Protein AF-A0A913XYQ3-F1 (afdb_monomer_lite)

Sequence (116 aa):
MFSEAINRQDDTMYIVSFRQDHLVFPATKSNVTQRPKVSLMMMAPSNDTTVNVTKGEESISMIQIDCQVMDTKHINIKKSSLPSPFVDSSYRPSSSNGYTQPSGGHTPSIPTRNAK

Structure (mmCIF, N/CA/C/O backbone):
data_AF-A0A913XYQ3-F1
#
_entry.id   AF-A0A913XYQ3-F1
#
loop_
_atom_site.group_PDB
_atom_site.id
_atom_site.type_symbol
_atom_site.label_atom_id
_atom_site.label_alt_id
_atom_site.label_comp_id
_atom_site.label_asym_id
_atom_site.label_entity_id
_atom_site.label_seq_id
_atom_site.pdbx_PDB_ins_code
_atom_site.Cartn_x
_atom_site.Cartn_y
_atom_site.Cartn_z
_atom_site.occupancy
_atom_site.B_iso_or_equiv
_atom_site.auth_seq_id
_atom_site.auth_comp_id
_atom_site.auth_asym_id
_atom_site.auth_atom_id
_atom_site.pdbx_PDB_model_num
ATOM 1 N N . MET A 1 1 ? 20.429 1.245 5.723 1.00 74.50 1 MET A N 1
ATOM 2 C CA . MET A 1 1 ? 20.648 1.034 4.268 1.00 74.50 1 MET A CA 1
ATOM 3 C C . MET A 1 1 ? 19.427 1.377 3.412 1.00 74.50 1 MET A C 1
ATOM 5 O O . MET A 1 1 ? 19.443 2.480 2.906 1.00 74.50 1 MET A O 1
ATOM 9 N N . PHE A 1 2 ? 18.351 0.585 3.270 1.00 85.56 2 PHE A N 1
ATOM 10 C CA . PHE A 1 2 ? 17.195 1.041 2.449 1.00 85.56 2 PHE A CA 1
ATOM 11 C C . PHE A 1 2 ? 16.123 1.823 3.232 1.00 85.56 2 PHE A C 1
ATOM 13 O O . PHE A 1 2 ? 15.700 2.888 2.803 1.00 85.56 2 PHE A O 1
ATOM 20 N N . SER A 1 3 ? 15.721 1.345 4.416 1.00 85.50 3 SER A N 1
ATOM 21 C CA . SER A 1 3 ? 14.741 2.033 5.281 1.00 85.50 3 SER A CA 1
ATOM 22 C C . SER A 1 3 ? 15.153 3.462 5.649 1.00 85.50 3 SER A C 1
ATOM 24 O O . SER A 1 3 ? 14.319 4.343 5.809 1.00 85.50 3 SER A O 1
ATOM 26 N N . GLU A 1 4 ? 16.455 3.678 5.782 1.00 89.56 4 GLU A N 1
ATOM 27 C CA . GLU A 1 4 ? 17.051 4.982 6.052 1.00 89.56 4 GLU A CA 1
ATOM 28 C C . GLU A 1 4 ? 17.012 5.889 4.818 1.00 89.56 4 GLU A C 1
ATOM 30 O O . GLU A 1 4 ? 16.626 7.044 4.935 1.00 89.56 4 GLU A O 1
ATOM 35 N N . ALA A 1 5 ? 17.294 5.349 3.626 1.00 88.69 5 ALA A N 1
ATOM 36 C CA . ALA A 1 5 ? 17.234 6.100 2.371 1.00 88.69 5 ALA A CA 1
ATOM 37 C C . ALA A 1 5 ? 15.827 6.646 2.069 1.00 88.69 5 ALA A C 1
ATOM 39 O O . ALA A 1 5 ? 15.695 7.699 1.454 1.00 88.69 5 ALA A O 1
ATOM 40 N N . ILE A 1 6 ? 14.779 5.957 2.535 1.00 90.94 6 ILE A N 1
ATOM 41 C CA . ILE A 1 6 ? 13.383 6.396 2.394 1.00 90.94 6 ILE A CA 1
ATOM 42 C C . ILE A 1 6 ? 12.857 7.182 3.606 1.00 90.94 6 ILE A C 1
ATOM 44 O O . ILE A 1 6 ? 11.655 7.420 3.696 1.00 90.94 6 ILE A O 1
ATOM 48 N N . ASN A 1 7 ? 13.723 7.545 4.564 1.00 92.50 7 ASN A N 1
ATOM 49 C CA . ASN A 1 7 ? 13.351 8.237 5.805 1.00 92.50 7 ASN A CA 1
ATOM 50 C C . ASN A 1 7 ? 12.143 7.592 6.509 1.00 92.50 7 ASN A C 1
ATOM 52 O O . ASN A 1 7 ? 11.168 8.263 6.871 1.00 92.50 7 ASN A O 1
ATOM 56 N N . ARG A 1 8 ? 12.194 6.261 6.652 1.00 93.44 8 ARG A N 1
ATOM 57 C CA . ARG A 1 8 ? 11.082 5.453 7.155 1.00 93.44 8 ARG A CA 1
ATOM 58 C C . ARG A 1 8 ? 10.610 5.945 8.521 1.00 93.44 8 ARG A C 1
ATOM 60 O O . ARG A 1 8 ? 11.392 6.031 9.463 1.00 93.44 8 ARG A O 1
ATOM 67 N N . GLN A 1 9 ? 9.308 6.169 8.636 1.00 94.50 9 GLN A N 1
ATOM 68 C CA . GLN A 1 9 ? 8.650 6.474 9.897 1.00 94.50 9 GLN A CA 1
ATOM 69 C C . GLN A 1 9 ? 8.269 5.186 10.625 1.00 94.50 9 GLN A C 1
ATOM 71 O O . GLN A 1 9 ? 7.829 4.209 10.016 1.00 94.50 9 GLN A O 1
ATOM 76 N N . ASP A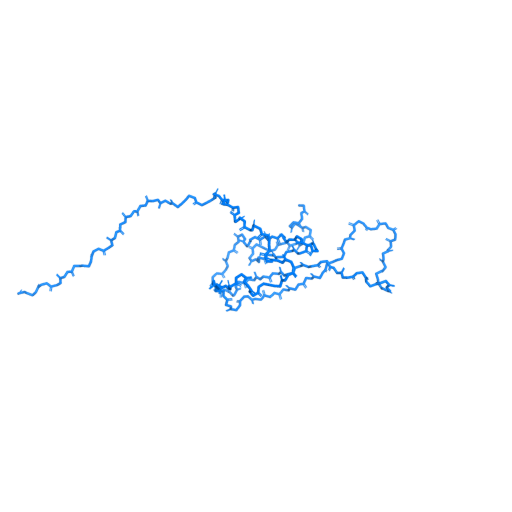 1 10 ? 8.424 5.182 11.946 1.00 93.12 10 ASP A N 1
ATOM 77 C CA . ASP A 1 10 ? 8.122 4.005 12.766 1.00 93.12 10 ASP A CA 1
ATOM 78 C C . ASP A 1 10 ? 6.624 3.666 12.806 1.00 93.12 10 ASP A C 1
ATOM 80 O O . ASP A 1 10 ? 6.267 2.509 13.028 1.00 93.12 10 ASP A O 1
ATOM 84 N N . ASP A 1 11 ? 5.752 4.658 12.609 1.00 93.56 11 ASP A N 1
ATOM 85 C CA . ASP A 1 11 ? 4.291 4.535 12.698 1.00 93.56 11 ASP A CA 1
ATOM 86 C C . ASP A 1 11 ? 3.596 4.254 11.355 1.00 93.56 11 ASP A C 1
ATOM 88 O O . ASP A 1 11 ? 2.366 4.238 11.275 1.00 93.56 11 ASP A O 1
ATOM 92 N N . THR A 1 12 ? 4.385 4.043 10.301 1.00 95.44 12 THR A N 1
ATOM 93 C CA . THR A 1 12 ? 3.909 3.901 8.927 1.00 95.44 12 THR A CA 1
ATOM 94 C C . THR A 1 12 ? 4.339 2.551 8.362 1.00 95.44 12 THR A C 1
ATOM 96 O O . THR A 1 12 ? 5.500 2.155 8.457 1.00 95.44 12 THR A O 1
ATOM 99 N N . MET A 1 13 ? 3.394 1.822 7.769 1.00 95.19 13 MET A N 1
ATOM 100 C CA . MET A 1 13 ? 3.688 0.618 6.993 1.00 95.19 13 MET A CA 1
ATOM 101 C C . MET A 1 13 ? 4.050 1.018 5.560 1.00 95.19 13 MET A C 1
ATOM 103 O O . MET A 1 13 ? 3.344 1.811 4.947 1.00 95.19 13 MET A O 1
ATOM 107 N N . TYR A 1 14 ? 5.117 0.451 5.002 1.00 96.69 14 TYR A N 1
ATOM 108 C CA . TYR A 1 14 ? 5.547 0.765 3.636 1.00 96.69 14 TYR A CA 1
ATOM 109 C C . TYR A 1 14 ? 5.378 -0.450 2.735 1.00 96.69 14 TYR A C 1
ATOM 111 O O . TYR A 1 14 ? 5.825 -1.543 3.085 1.00 96.69 14 TYR A O 1
ATOM 119 N N . ILE A 1 15 ? 4.772 -0.24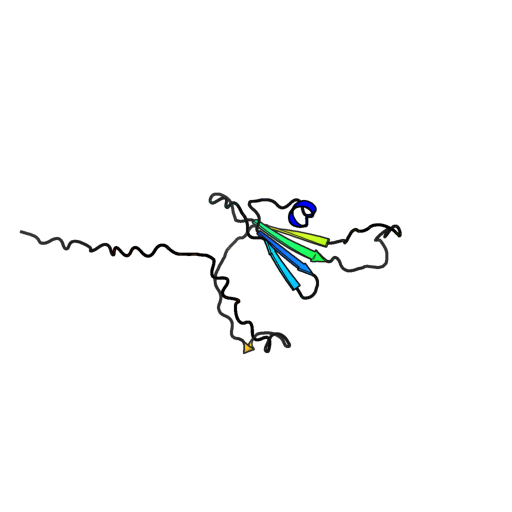9 1.568 1.00 95.75 15 ILE A N 1
ATOM 120 C CA . ILE A 1 15 ? 4.712 -1.236 0.488 1.00 95.75 15 ILE A CA 1
ATOM 121 C C . ILE A 1 15 ? 5.539 -0.675 -0.661 1.00 95.75 15 ILE A C 1
ATOM 123 O O . ILE A 1 15 ? 5.188 0.351 -1.237 1.00 95.75 15 ILE A O 1
ATOM 127 N N . VAL A 1 16 ? 6.646 -1.331 -0.984 1.00 95.00 16 VAL A N 1
ATOM 128 C CA . VAL A 1 16 ? 7.597 -0.867 -1.995 1.00 95.00 16 VAL A CA 1
ATOM 129 C C . VAL A 1 16 ? 7.609 -1.854 -3.146 1.00 95.00 16 VAL A C 1
ATOM 131 O O . VAL A 1 16 ? 7.943 -3.019 -2.956 1.00 95.00 16 VAL A O 1
ATOM 134 N N . SER A 1 17 ? 7.236 -1.397 -4.336 1.00 92.06 17 SER A N 1
ATOM 135 C CA . SER A 1 17 ? 7.106 -2.241 -5.523 1.00 92.06 17 SER A CA 1
ATOM 136 C C . SER A 1 17 ? 8.255 -1.991 -6.497 1.00 92.06 17 SER A C 1
ATOM 138 O O . SER A 1 17 ? 8.370 -0.917 -7.093 1.00 92.06 17 SER A O 1
ATOM 140 N N . PHE A 1 18 ? 9.074 -3.017 -6.700 1.00 87.06 18 PHE A N 1
ATOM 141 C CA . PHE A 1 18 ? 10.164 -3.070 -7.666 1.00 87.06 18 PHE A CA 1
ATOM 142 C C . PHE A 1 18 ? 9.728 -3.912 -8.869 1.00 87.06 18 PHE A C 1
ATOM 144 O O . PHE A 1 18 ? 10.067 -5.087 -8.979 1.00 87.06 18 PHE A O 1
ATOM 151 N N . ARG A 1 19 ? 8.957 -3.313 -9.787 1.00 79.81 19 ARG A N 1
ATOM 152 C CA . ARG A 1 19 ? 8.363 -3.976 -10.971 1.00 79.81 19 ARG A CA 1
ATOM 153 C C . ARG A 1 19 ? 7.507 -5.201 -10.634 1.00 79.81 19 ARG A C 1
ATOM 155 O O . ARG A 1 19 ? 6.292 -5.075 -10.639 1.00 79.81 19 ARG A O 1
ATOM 162 N N . GLN A 1 20 ? 8.122 -6.361 -10.415 1.00 80.56 20 GLN A N 1
ATOM 163 C CA . GLN A 1 20 ? 7.437 -7.626 -10.125 1.00 80.56 20 GLN A CA 1
ATOM 164 C C . GLN A 1 20 ? 7.472 -7.994 -8.639 1.00 80.56 20 GLN A C 1
ATOM 166 O O . GLN A 1 20 ? 6.574 -8.694 -8.180 1.00 80.56 20 GLN A O 1
ATOM 171 N N . ASP A 1 21 ? 8.457 -7.492 -7.892 1.00 84.50 21 ASP A N 1
ATOM 172 C CA . ASP A 1 21 ? 8.621 -7.821 -6.481 1.00 84.50 21 ASP A CA 1
ATOM 173 C C . ASP A 1 21 ? 8.092 -6.706 -5.586 1.00 84.50 21 ASP A C 1
ATOM 175 O O . ASP A 1 21 ? 8.232 -5.516 -5.881 1.00 84.50 21 ASP A O 1
ATOM 179 N N . HIS A 1 22 ? 7.516 -7.095 -4.452 1.00 90.31 22 HIS A N 1
ATOM 180 C CA . HIS A 1 22 ? 7.045 -6.171 -3.430 1.00 90.31 22 HIS A CA 1
ATOM 181 C C . HIS A 1 22 ? 7.781 -6.438 -2.118 1.00 90.31 22 HIS A C 1
ATOM 183 O O . HIS A 1 22 ? 7.808 -7.566 -1.627 1.00 90.31 22 HIS A O 1
ATOM 189 N N . LEU A 1 23 ? 8.349 -5.393 -1.522 1.00 93.06 23 LEU A N 1
ATOM 190 C CA . LEU A 1 23 ? 8.863 -5.411 -0.158 1.00 93.06 23 LEU A CA 1
ATOM 191 C C . LEU A 1 23 ? 7.851 -4.738 0.764 1.00 93.06 23 LEU A C 1
ATOM 193 O O . LEU A 1 23 ? 7.362 -3.647 0.471 1.00 93.06 23 LEU A O 1
ATOM 197 N N . VAL A 1 24 ? 7.562 -5.373 1.898 1.00 94.00 24 VAL A N 1
ATOM 198 C CA . VAL A 1 24 ? 6.682 -4.812 2.926 1.00 94.00 24 VAL A CA 1
ATOM 199 C C . VAL A 1 24 ? 7.502 -4.529 4.173 1.00 94.00 24 VAL A C 1
ATOM 201 O O . VAL A 1 24 ? 8.099 -5.436 4.753 1.00 94.00 24 VAL A O 1
ATOM 204 N N . PHE A 1 25 ? 7.504 -3.273 4.610 1.00 94.19 25 PHE A N 1
ATOM 205 C CA . PHE A 1 25 ? 8.055 -2.883 5.902 1.00 94.19 25 PHE A CA 1
ATOM 206 C C . PHE A 1 25 ? 6.905 -2.679 6.890 1.00 94.19 25 PHE A C 1
ATOM 208 O O . PHE A 1 25 ? 6.097 -1.766 6.692 1.00 94.19 25 PHE A O 1
ATOM 215 N N . PRO A 1 26 ? 6.803 -3.498 7.952 1.00 92.50 26 PRO A N 1
ATOM 216 C CA . PRO A 1 26 ? 5.784 -3.302 8.970 1.00 92.50 26 PRO A CA 1
ATOM 217 C C . PRO A 1 26 ? 6.070 -2.028 9.769 1.00 92.50 26 PRO A C 1
ATOM 219 O O . PRO A 1 26 ? 7.232 -1.676 10.005 1.00 92.50 26 PRO A O 1
ATOM 222 N N . ALA A 1 27 ? 5.003 -1.378 10.236 1.00 92.31 27 ALA A N 1
ATOM 223 C CA . ALA A 1 27 ? 5.123 -0.339 11.248 1.00 92.31 27 ALA A CA 1
ATOM 224 C C . ALA A 1 27 ? 5.710 -0.957 12.529 1.00 92.31 27 ALA A C 1
ATOM 226 O O . ALA A 1 27 ? 5.256 -2.003 12.996 1.00 92.31 27 ALA A O 1
ATOM 227 N N . THR A 1 28 ? 6.745 -0.330 13.077 1.00 90.88 28 THR A N 1
ATOM 228 C CA . THR A 1 28 ? 7.424 -0.752 14.314 1.00 90.88 28 THR A CA 1
ATOM 229 C C . THR A 1 28 ? 6.755 -0.183 15.556 1.00 90.88 28 THR A C 1
ATOM 231 O O . THR A 1 28 ? 6.933 -0.709 16.653 1.00 90.88 28 THR A O 1
ATOM 234 N N . LYS A 1 29 ? 5.961 0.874 15.392 1.00 89.50 29 LYS A N 1
ATOM 235 C CA . LYS A 1 29 ? 5.118 1.467 16.424 1.00 89.50 29 LYS A CA 1
ATOM 236 C C . LYS A 1 29 ? 3.718 1.630 15.854 1.00 89.50 29 LYS A C 1
ATOM 238 O O . LYS A 1 29 ? 3.546 1.921 14.679 1.00 89.50 29 LYS A O 1
ATOM 243 N N . SER A 1 30 ? 2.703 1.441 16.684 1.00 81.3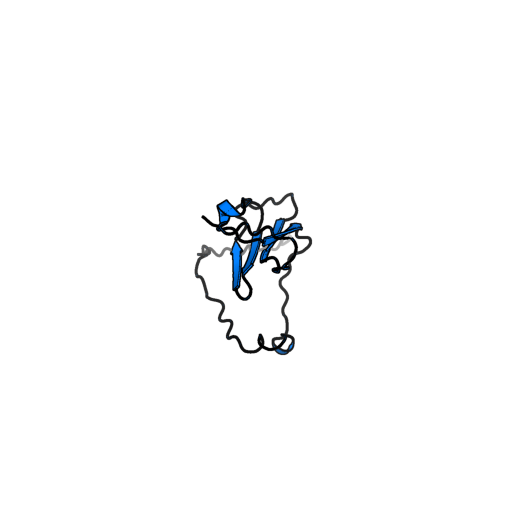8 30 SER A N 1
ATOM 244 C CA . SER A 1 30 ? 1.325 1.741 16.302 1.00 81.38 30 SER A CA 1
ATOM 245 C C . SER A 1 30 ? 0.800 2.851 17.198 1.00 81.38 30 SER A C 1
ATOM 247 O O . SER A 1 30 ? 1.050 2.859 18.403 1.00 81.38 30 SER A O 1
ATOM 249 N N . ASN A 1 31 ? 0.102 3.812 16.599 1.00 79.75 31 ASN A N 1
ATOM 250 C CA . ASN A 1 31 ? -0.624 4.829 17.338 1.00 79.75 31 ASN A CA 1
ATOM 251 C C . ASN A 1 31 ? -2.112 4.482 17.298 1.00 79.75 31 ASN A C 1
ATOM 253 O O . ASN A 1 31 ? -2.763 4.655 16.276 1.00 79.75 31 ASN A O 1
ATOM 257 N N . VAL A 1 32 ? -2.643 3.996 18.417 1.00 79.19 32 VAL A N 1
ATOM 258 C CA . VAL A 1 32 ? -4.045 3.564 18.533 1.00 79.19 32 VAL A CA 1
ATOM 259 C C . VAL A 1 32 ? -5.056 4.714 18.523 1.00 79.19 32 VAL A C 1
ATOM 261 O O . VAL A 1 32 ? -6.244 4.458 18.349 1.00 79.19 32 VAL A O 1
ATOM 264 N N . THR A 1 33 ? -4.627 5.969 18.692 1.00 82.69 33 THR A N 1
ATOM 265 C CA . THR A 1 33 ? -5.534 7.133 18.660 1.00 82.69 33 THR A CA 1
ATOM 266 C C . THR A 1 33 ? -5.617 7.790 17.286 1.00 82.69 33 THR A C 1
ATOM 268 O O . THR A 1 33 ? -6.517 8.592 17.040 1.00 82.69 33 THR A O 1
ATOM 271 N N . GLN A 1 34 ? -4.703 7.447 16.377 1.00 87.88 34 GLN A N 1
ATOM 272 C CA . GLN A 1 34 ? -4.686 7.941 15.007 1.00 87.88 34 GLN A CA 1
ATOM 273 C C . GLN A 1 34 ? -5.007 6.815 14.031 1.00 87.88 34 GLN A C 1
ATOM 275 O O . GLN A 1 34 ? -4.838 5.632 14.321 1.00 87.88 34 GLN A O 1
ATOM 280 N N . ARG A 1 35 ? -5.468 7.188 12.836 1.00 93.12 35 ARG A N 1
ATOM 281 C CA . ARG A 1 35 ? -5.597 6.217 11.750 1.00 93.12 35 ARG A CA 1
ATOM 282 C C . ARG A 1 35 ? -4.208 5.653 11.423 1.00 93.12 35 ARG A C 1
ATOM 284 O O . ARG A 1 35 ? -3.264 6.445 11.332 1.00 93.12 35 ARG A O 1
ATOM 291 N N . PRO A 1 36 ? -4.066 4.330 11.221 1.00 94.38 36 PRO A N 1
ATOM 292 C CA . PRO A 1 36 ? -2.809 3.758 10.760 1.00 94.38 36 PRO A CA 1
ATOM 293 C C . PRO A 1 36 ? -2.359 4.424 9.459 1.00 94.38 36 PRO A C 1
ATOM 295 O O . PRO A 1 36 ? -3.191 4.801 8.632 1.00 94.38 36 PRO A O 1
ATOM 298 N N . LYS A 1 37 ? -1.049 4.565 9.270 1.00 95.56 37 LYS A N 1
ATOM 299 C CA . LYS A 1 37 ? -0.468 5.177 8.073 1.00 95.56 37 LYS A CA 1
ATOM 300 C C . LYS A 1 37 ? 0.122 4.104 7.174 1.00 95.56 37 LYS A C 1
ATOM 302 O O . LYS A 1 37 ? 0.748 3.156 7.656 1.00 95.56 37 LYS A O 1
ATOM 307 N N . VAL A 1 38 ? -0.062 4.269 5.871 1.00 95.81 38 VAL A N 1
ATOM 308 C CA . VAL A 1 38 ? 0.570 3.438 4.847 1.00 95.81 38 VAL A CA 1
ATOM 309 C C . VAL A 1 38 ? 1.210 4.350 3.808 1.00 95.81 38 VAL A C 1
ATOM 311 O O . VAL A 1 38 ? 0.651 5.386 3.461 1.00 95.81 38 VAL A O 1
ATOM 314 N N . SER A 1 39 ? 2.378 3.960 3.308 1.00 97.19 39 SER A N 1
ATOM 315 C CA . SER A 1 39 ? 3.010 4.608 2.164 1.00 97.19 39 SER A CA 1
ATOM 316 C C . SER A 1 39 ? 3.280 3.583 1.065 1.00 97.19 39 SER A C 1
ATOM 318 O O . SER A 1 39 ? 3.880 2.532 1.310 1.00 97.19 39 SER A O 1
ATOM 320 N N . LEU A 1 40 ? 2.800 3.870 -0.145 1.00 96.06 40 LEU A N 1
ATOM 321 C CA . LEU A 1 40 ? 3.043 3.064 -1.339 1.00 96.06 40 LEU A CA 1
ATOM 322 C C . LEU A 1 40 ? 4.161 3.706 -2.155 1.00 96.06 40 LEU A C 1
ATOM 324 O O . LEU A 1 40 ? 4.016 4.836 -2.616 1.00 96.06 40 LEU A O 1
ATOM 328 N N . MET A 1 41 ? 5.242 2.964 -2.374 1.00 95.12 41 MET A N 1
ATOM 329 C CA . MET A 1 41 ? 6.358 3.377 -3.219 1.00 95.12 41 MET A CA 1
ATOM 330 C C . MET A 1 41 ? 6.454 2.490 -4.455 1.00 95.12 41 MET A C 1
ATOM 332 O O . MET A 1 41 ? 6.356 1.265 -4.365 1.00 95.12 41 MET A O 1
ATOM 336 N N . MET A 1 42 ? 6.660 3.094 -5.619 1.00 94.00 42 MET A N 1
ATOM 337 C CA . MET A 1 42 ? 6.820 2.388 -6.893 1.00 94.00 42 MET A CA 1
ATOM 338 C C . MET A 1 42 ? 7.884 3.087 -7.732 1.00 94.00 42 MET A C 1
ATOM 340 O O . MET A 1 42 ? 8.047 4.300 -7.631 1.00 94.00 42 MET A O 1
ATOM 344 N N . MET A 1 43 ? 8.609 2.349 -8.573 1.00 89.38 43 MET A N 1
ATOM 345 C CA . MET A 1 43 ? 9.560 2.984 -9.493 1.00 89.38 43 MET A CA 1
ATOM 346 C C . MET A 1 43 ? 8.835 3.939 -10.444 1.00 89.38 43 MET A C 1
ATOM 348 O O . MET A 1 43 ? 7.806 3.581 -11.024 1.00 89.38 43 MET A O 1
ATOM 352 N N . ALA A 1 44 ? 9.370 5.151 -10.590 1.00 86.44 44 ALA A N 1
ATOM 353 C CA . ALA A 1 44 ? 8.820 6.124 -11.518 1.00 86.44 44 ALA A CA 1
ATOM 354 C C . ALA A 1 44 ? 9.050 5.647 -12.965 1.00 86.44 44 ALA A C 1
ATOM 356 O O . ALA A 1 44 ? 10.116 5.100 -13.267 1.00 86.44 44 ALA A O 1
ATOM 357 N N . PRO A 1 45 ? 8.076 5.822 -13.875 1.00 78.31 45 PRO A N 1
ATOM 358 C CA . PRO A 1 45 ? 8.294 5.534 -15.284 1.00 78.31 45 PRO A CA 1
ATOM 359 C C . PRO A 1 45 ? 9.379 6.462 -15.840 1.00 78.31 45 PRO A C 1
ATOM 361 O O . PRO A 1 45 ? 9.371 7.663 -15.580 1.00 78.31 45 PRO A O 1
ATOM 364 N N . SER A 1 46 ? 10.297 5.908 -16.631 1.00 67.56 46 SER A N 1
ATOM 365 C CA . SER A 1 46 ? 11.289 6.686 -17.371 1.00 67.56 46 SER A CA 1
ATOM 366 C C . SER A 1 46 ? 10.586 7.430 -18.506 1.00 67.56 46 SER A C 1
ATOM 368 O O . SER A 1 46 ? 10.343 6.873 -19.572 1.00 67.56 46 SER A O 1
ATOM 370 N N . ASN A 1 47 ? 10.187 8.676 -18.270 1.00 58.81 47 ASN A N 1
ATOM 371 C CA . ASN A 1 47 ? 9.770 9.581 -19.329 1.00 58.81 47 ASN A CA 1
ATOM 372 C C . ASN A 1 47 ? 11.017 10.311 -19.851 1.00 58.81 47 ASN A C 1
ATOM 374 O O . ASN A 1 47 ? 11.556 11.187 -19.179 1.00 58.81 47 ASN A O 1
ATOM 378 N N . ASP A 1 48 ? 11.480 9.940 -21.045 1.00 53.06 48 ASP A N 1
ATOM 379 C CA . ASP A 1 48 ? 12.684 10.464 -21.719 1.00 53.06 48 ASP A CA 1
ATOM 380 C C . ASP A 1 48 ? 12.614 11.964 -22.095 1.00 53.06 48 ASP A C 1
ATOM 382 O O . ASP A 1 48 ? 12.941 12.348 -23.213 1.00 53.06 48 ASP A O 1
ATOM 386 N N . THR A 1 49 ? 12.174 12.867 -21.214 1.00 48.72 49 THR A N 1
ATOM 387 C CA . THR A 1 49 ? 12.157 14.310 -21.535 1.00 48.72 49 THR A CA 1
ATOM 388 C C . THR A 1 49 ? 12.395 15.290 -20.389 1.00 48.72 49 THR A C 1
ATOM 390 O O . THR A 1 49 ? 12.665 16.449 -20.685 1.00 48.72 49 THR A O 1
ATOM 393 N N . THR A 1 50 ? 12.383 14.901 -19.109 1.00 45.91 50 THR A N 1
ATOM 394 C CA . THR A 1 50 ? 12.718 15.857 -18.022 1.00 45.91 50 THR A CA 1
ATOM 395 C C . THR A 1 50 ? 13.432 15.244 -16.828 1.00 45.91 50 THR A C 1
ATOM 397 O O . THR A 1 50 ? 13.564 15.898 -15.794 1.00 45.91 50 THR A O 1
ATOM 400 N N . VAL A 1 51 ? 13.912 14.007 -16.929 1.00 52.38 51 VAL A N 1
ATOM 401 C CA . VAL A 1 51 ? 14.921 13.564 -15.975 1.00 52.3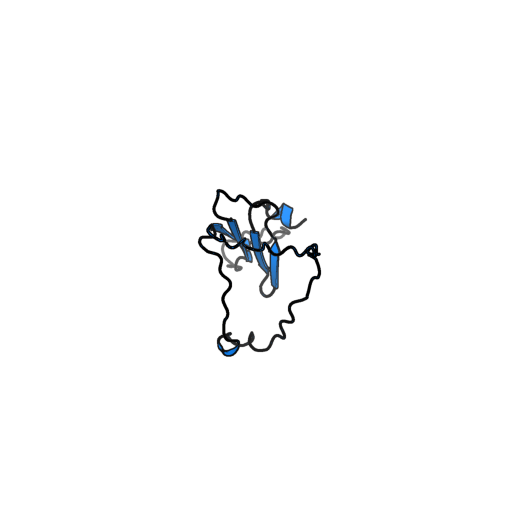8 51 VAL A CA 1
ATOM 402 C C . VAL A 1 51 ? 16.228 14.094 -16.532 1.00 52.38 51 VAL A C 1
ATOM 404 O O . VAL A 1 51 ? 16.776 13.544 -17.486 1.00 52.38 51 VAL A O 1
ATOM 407 N N . ASN A 1 52 ? 16.711 15.195 -15.960 1.00 44.44 52 ASN A N 1
ATOM 408 C CA . ASN A 1 52 ? 18.138 15.469 -15.943 1.00 44.44 52 ASN A CA 1
ATOM 409 C C . ASN A 1 52 ? 18.790 14.281 -15.222 1.00 44.44 52 ASN A C 1
ATOM 411 O O . ASN A 1 52 ? 19.133 14.367 -14.052 1.00 44.44 52 ASN A O 1
ATOM 415 N N . VAL A 1 53 ? 18.905 13.140 -15.906 1.00 52.69 53 VAL A N 1
ATOM 416 C CA . VAL A 1 53 ? 19.893 12.130 -15.581 1.00 52.69 53 VAL A CA 1
ATOM 417 C C . VAL A 1 53 ? 21.184 12.784 -16.026 1.00 52.69 53 VAL A C 1
ATOM 419 O O . VAL A 1 53 ? 21.665 12.586 -17.145 1.00 52.69 53 VAL A O 1
ATOM 422 N N . THR A 1 54 ? 21.708 13.659 -15.172 1.00 45.38 54 THR A N 1
ATOM 423 C CA . THR A 1 54 ? 23.121 13.983 -15.184 1.00 45.38 54 THR A CA 1
ATOM 424 C C . THR A 1 54 ? 23.813 12.628 -15.201 1.00 45.38 54 THR A C 1
ATOM 426 O O . THR A 1 54 ? 23.669 11.831 -14.275 1.00 45.38 54 THR A O 1
ATOM 429 N N . LYS A 1 55 ? 24.447 12.299 -16.333 1.00 45.12 55 LYS A N 1
ATOM 430 C CA . LYS A 1 55 ? 25.262 11.095 -16.502 1.00 45.12 55 LYS A CA 1
ATOM 431 C C . LYS A 1 55 ? 26.178 10.977 -15.278 1.00 45.12 55 LYS A C 1
ATOM 433 O O . LYS A 1 55 ? 27.152 11.720 -15.201 1.00 45.12 55 LYS A O 1
ATOM 438 N N . GLY A 1 56 ? 25.855 10.084 -14.340 1.00 51.00 56 GLY A N 1
ATOM 439 C CA . GLY A 1 56 ? 26.679 9.839 -13.152 1.00 51.00 56 GLY A CA 1
ATOM 440 C C . GLY A 1 56 ? 25.967 9.687 -11.804 1.00 51.00 56 GLY A C 1
ATOM 441 O O . GLY A 1 56 ? 26.660 9.419 -10.830 1.00 51.00 56 GLY A O 1
ATOM 442 N N . GLU A 1 57 ? 24.645 9.831 -11.694 1.00 56.47 57 GLU A N 1
ATOM 443 C CA . GLU A 1 57 ? 23.983 9.755 -10.380 1.00 56.47 57 GLU A CA 1
ATOM 444 C C . GLU A 1 57 ? 23.423 8.353 -10.086 1.00 56.47 57 GLU A C 1
ATOM 446 O O . GLU A 1 57 ? 22.544 7.857 -10.786 1.00 56.47 57 GLU A O 1
ATOM 451 N N . GLU A 1 58 ? 23.929 7.714 -9.026 1.00 70.31 58 GLU A N 1
ATOM 452 C CA . GLU A 1 58 ? 23.527 6.392 -8.506 1.00 70.31 58 GLU A CA 1
ATOM 453 C C . GLU A 1 58 ? 22.107 6.372 -7.887 1.00 70.31 58 GLU A C 1
ATOM 455 O O . GLU A 1 58 ? 21.820 5.602 -6.969 1.00 70.31 58 GLU A O 1
ATOM 460 N N . SER A 1 59 ? 21.207 7.249 -8.335 1.00 73.69 59 SER A N 1
ATOM 461 C CA . SER A 1 59 ? 19.885 7.453 -7.744 1.00 73.69 59 SER A CA 1
ATOM 462 C C . SER A 1 59 ? 18.771 6.892 -8.634 1.00 73.69 59 SER A C 1
ATOM 464 O O . SER A 1 59 ? 18.810 6.955 -9.862 1.00 73.69 59 SER A O 1
ATOM 466 N N . ILE A 1 60 ? 17.750 6.306 -8.002 1.00 80.56 60 ILE A N 1
ATOM 467 C CA . ILE A 1 60 ? 16.559 5.776 -8.675 1.00 80.56 60 ILE A CA 1
ATOM 468 C C . ILE A 1 60 ? 15.378 6.666 -8.303 1.00 80.56 60 ILE A C 1
ATOM 470 O O . ILE A 1 60 ? 15.109 6.884 -7.122 1.00 80.56 60 ILE A O 1
ATOM 474 N N . SER A 1 61 ? 14.648 7.155 -9.305 1.00 84.81 61 SER A N 1
ATOM 475 C CA . SER A 1 61 ? 13.421 7.918 -9.073 1.00 84.81 61 SER A CA 1
ATOM 476 C C . SER A 1 61 ? 12.264 6.989 -8.694 1.00 84.81 61 SER A C 1
ATOM 478 O O . SER A 1 61 ? 11.995 5.984 -9.361 1.00 84.81 61 SER A O 1
ATOM 480 N N . MET A 1 62 ? 11.562 7.334 -7.617 1.00 89.75 62 MET A N 1
ATOM 481 C CA . MET A 1 62 ? 10.399 6.607 -7.118 1.00 89.75 62 MET A CA 1
ATOM 482 C C . MET A 1 62 ? 9.220 7.557 -6.914 1.00 89.75 62 MET A C 1
ATOM 484 O O . MET A 1 62 ? 9.389 8.717 -6.547 1.00 89.75 62 MET A O 1
ATOM 488 N N . ILE A 1 63 ? 8.016 7.040 -7.125 1.00 92.69 63 ILE A N 1
ATOM 489 C CA . ILE A 1 63 ? 6.757 7.673 -6.739 1.00 92.69 63 ILE A CA 1
ATOM 490 C C . ILE A 1 63 ? 6.405 7.175 -5.344 1.00 92.69 63 ILE A C 1
ATOM 492 O O . ILE A 1 63 ? 6.383 5.965 -5.130 1.00 92.69 63 ILE A O 1
ATOM 496 N N . GLN A 1 64 ? 6.090 8.094 -4.432 1.00 95.19 64 GLN A N 1
ATOM 497 C CA . GLN A 1 64 ? 5.596 7.800 -3.089 1.00 95.19 64 GLN A CA 1
ATOM 498 C C . GLN A 1 64 ? 4.186 8.373 -2.916 1.00 95.19 64 GLN A C 1
ATOM 500 O O . GLN A 1 64 ? 3.929 9.525 -3.263 1.00 95.19 64 GLN A O 1
ATOM 505 N N . ILE A 1 65 ? 3.274 7.566 -2.377 1.00 96.81 65 ILE A N 1
ATOM 506 C CA . ILE A 1 65 ? 1.890 7.946 -2.094 1.00 96.81 65 ILE A CA 1
ATOM 507 C C . ILE A 1 65 ? 1.613 7.655 -0.624 1.00 96.81 65 ILE A C 1
ATOM 509 O O . ILE A 1 65 ? 1.549 6.491 -0.226 1.00 96.81 65 ILE A O 1
ATOM 513 N N . ASP A 1 66 ? 1.413 8.709 0.161 1.00 96.69 66 ASP A N 1
ATOM 514 C CA . ASP A 1 66 ? 1.101 8.597 1.583 1.00 96.69 66 ASP A CA 1
ATOM 515 C C . ASP A 1 66 ? -0.411 8.592 1.806 1.00 96.69 66 ASP A C 1
ATOM 517 O O . ASP A 1 66 ? -1.146 9.440 1.291 1.00 96.69 66 ASP A O 1
ATOM 521 N N . CYS A 1 67 ? -0.890 7.631 2.591 1.00 95.62 67 CYS A N 1
ATOM 522 C CA . CYS A 1 67 ? -2.304 7.476 2.879 1.00 95.62 67 CYS A CA 1
ATOM 523 C C . CYS A 1 67 ? -2.568 7.100 4.339 1.00 95.62 67 CYS A C 1
ATOM 525 O O . CYS A 1 67 ? -1.725 6.564 5.063 1.00 95.62 67 CYS A O 1
ATOM 527 N N . GLN A 1 68 ? -3.790 7.396 4.777 1.00 95.50 68 GLN A N 1
ATOM 528 C CA . GLN A 1 68 ? -4.326 6.903 6.039 1.00 95.50 68 GLN A CA 1
ATOM 529 C C . GLN A 1 68 ? -5.243 5.718 5.771 1.00 95.50 68 GLN A C 1
ATOM 531 O O . GLN A 1 68 ? -6.061 5.729 4.849 1.00 95.50 68 GLN A O 1
ATOM 536 N N . VAL A 1 69 ? -5.127 4.704 6.616 1.00 94.12 69 VAL A N 1
ATOM 537 C CA . VAL A 1 69 ? -5.959 3.513 6.553 1.00 94.12 69 VAL A CA 1
ATOM 538 C C . VAL A 1 69 ? -7.333 3.843 7.118 1.00 94.12 69 VAL A C 1
ATOM 540 O O . VAL A 1 69 ? -7.485 4.261 8.270 1.00 94.12 69 VAL A O 1
ATOM 543 N N . MET A 1 70 ? -8.350 3.666 6.280 1.00 94.50 70 MET A N 1
ATOM 544 C CA . MET A 1 70 ? -9.735 3.938 6.654 1.00 94.50 70 MET A CA 1
ATOM 545 C C . MET A 1 70 ? -10.421 2.718 7.263 1.00 94.50 70 MET A C 1
ATOM 547 O O . MET A 1 70 ? -11.171 2.875 8.224 1.00 94.50 70 MET A O 1
ATOM 551 N N . ASP A 1 71 ? -10.145 1.538 6.708 1.00 93.31 71 ASP A N 1
ATOM 552 C CA . ASP A 1 71 ? -10.686 0.247 7.126 1.00 93.31 71 ASP A CA 1
ATOM 553 C C . ASP A 1 71 ? -9.716 -0.876 6.717 1.00 93.31 71 ASP A C 1
ATOM 555 O O . ASP A 1 71 ? -9.183 -0.857 5.604 1.00 93.31 71 ASP A O 1
ATOM 559 N N . THR A 1 72 ? -9.506 -1.853 7.603 1.00 90.25 72 THR A N 1
ATOM 560 C CA . THR A 1 72 ? -8.676 -3.041 7.354 1.00 90.25 72 THR A CA 1
ATOM 561 C C . THR A 1 72 ? -9.516 -4.277 7.605 1.00 90.25 72 THR A C 1
ATOM 563 O O . THR A 1 72 ? -9.881 -4.575 8.741 1.00 90.25 72 THR A O 1
ATOM 566 N N . LYS A 1 73 ? -9.772 -5.044 6.548 1.00 94.38 73 LYS A N 1
ATOM 567 C CA . LYS A 1 73 ? -10.566 -6.269 6.617 1.00 94.38 73 LYS A CA 1
ATOM 568 C C . LYS A 1 73 ? -9.887 -7.404 5.875 1.00 94.38 73 LYS A C 1
ATOM 570 O O . LYS A 1 73 ? -9.287 -7.205 4.820 1.00 94.38 73 LYS A O 1
ATOM 575 N N . HIS A 1 74 ? -10.031 -8.610 6.409 1.00 93.38 74 HIS A N 1
ATOM 576 C CA . HIS A 1 74 ? -9.655 -9.813 5.687 1.00 93.38 74 HIS A CA 1
ATOM 577 C C . HIS A 1 74 ? -10.759 -10.152 4.680 1.00 93.38 74 HIS A C 1
ATOM 579 O O . HIS A 1 74 ? -11.923 -10.300 5.053 1.00 93.38 74 HIS A O 1
ATOM 585 N N . ILE A 1 75 ? -10.399 -10.249 3.402 1.00 95.25 75 ILE A N 1
ATOM 586 C CA . ILE A 1 75 ? -11.321 -10.609 2.323 1.00 95.25 75 ILE A CA 1
ATOM 587 C C . ILE A 1 75 ? -10.893 -11.933 1.700 1.00 95.25 75 ILE A C 1
ATOM 589 O O . ILE A 1 75 ? -9.706 -12.200 1.549 1.00 95.25 75 ILE A O 1
ATOM 593 N N . ASN A 1 76 ? -11.868 -12.750 1.305 1.00 93.06 76 ASN A N 1
ATOM 594 C CA . ASN A 1 76 ? -11.627 -13.991 0.577 1.00 93.06 76 ASN A CA 1
ATOM 595 C C . ASN A 1 76 ? -12.094 -13.814 -0.868 1.00 93.06 76 ASN A C 1
ATOM 597 O O . ASN A 1 76 ? -13.259 -13.492 -1.102 1.00 93.06 76 ASN A O 1
ATOM 601 N N . ILE A 1 77 ? -11.203 -14.044 -1.831 1.00 91.69 77 ILE A N 1
ATOM 602 C CA . ILE A 1 77 ? -11.522 -14.001 -3.264 1.00 91.69 77 ILE A CA 1
ATOM 603 C C . ILE A 1 77 ? -11.363 -15.389 -3.885 1.00 91.69 77 ILE A C 1
ATOM 605 O O . ILE A 1 77 ? -10.557 -16.205 -3.433 1.00 91.69 77 ILE A O 1
ATOM 609 N N . LYS A 1 78 ? -12.144 -15.681 -4.929 1.00 89.19 78 LYS A N 1
ATOM 610 C CA . LYS A 1 78 ? -12.005 -16.939 -5.674 1.00 89.19 78 LYS A CA 1
ATOM 611 C C . LYS A 1 78 ? -10.723 -16.879 -6.503 1.00 89.19 78 LYS A C 1
ATOM 613 O O . LYS A 1 78 ? -10.512 -15.911 -7.217 1.00 89.19 78 LYS A O 1
ATOM 618 N N . LYS A 1 79 ? -9.910 -17.939 -6.504 1.00 86.38 79 LYS A N 1
ATOM 619 C CA . LYS A 1 79 ? -8.704 -18.005 -7.359 1.00 86.38 79 LYS A CA 1
ATOM 620 C C . LYS A 1 79 ? -9.013 -17.754 -8.841 1.00 86.38 79 LYS A C 1
ATOM 622 O O . LYS A 1 79 ? -8.228 -17.123 -9.532 1.00 86.38 79 LYS A O 1
ATOM 627 N N . SER A 1 80 ? -10.189 -18.185 -9.301 1.00 86.81 80 SER A N 1
ATOM 628 C CA . SER A 1 80 ? -10.663 -17.982 -10.674 1.00 86.81 80 SER A CA 1
ATOM 629 C C . SER A 1 80 ? -10.941 -16.521 -11.043 1.00 86.81 80 SER A C 1
ATOM 631 O O . SER A 1 80 ? -11.176 -16.247 -12.213 1.00 86.81 80 SER A O 1
ATOM 633 N N . SER A 1 81 ? -10.978 -15.592 -10.078 1.00 90.88 81 SER A N 1
ATOM 634 C CA . SER A 1 81 ? -11.124 -14.158 -10.358 1.00 90.88 81 SER A CA 1
ATOM 635 C C . SER A 1 81 ? -9.786 -13.437 -10.516 1.00 90.88 81 SER A C 1
ATOM 637 O O . SER A 1 81 ? -9.784 -12.237 -10.773 1.00 90.88 81 SER A O 1
ATOM 639 N N . LEU A 1 82 ? -8.657 -14.121 -10.308 1.00 87.69 82 LEU A N 1
ATOM 640 C CA . LEU A 1 82 ? -7.341 -13.530 -10.525 1.00 87.69 82 LEU A CA 1
ATOM 641 C C . LEU A 1 82 ? -7.073 -13.398 -12.033 1.00 87.69 82 LEU A C 1
ATOM 643 O O . LEU A 1 82 ? -7.385 -14.324 -12.785 1.00 87.69 82 LEU A O 1
ATOM 647 N N . PRO A 1 83 ? -6.483 -12.283 -12.495 1.00 86.19 83 PRO A N 1
ATOM 648 C CA . PRO A 1 83 ? -6.058 -12.174 -13.881 1.00 86.19 83 PRO A CA 1
ATOM 649 C C . PRO A 1 83 ? -4.919 -13.162 -14.171 1.00 86.19 83 PRO A C 1
ATOM 651 O O . PRO A 1 83 ? -4.063 -13.418 -13.323 1.00 86.19 83 PRO A O 1
ATOM 654 N N . SER A 1 84 ? -4.881 -13.712 -15.386 1.00 78.19 84 SER A N 1
ATOM 655 C CA . SER A 1 84 ? -3.693 -14.422 -15.878 1.00 78.19 84 SER A CA 1
ATOM 656 C C . SER A 1 84 ? -2.506 -13.445 -15.926 1.00 78.19 84 SER A C 1
ATOM 658 O O . SER A 1 84 ? -2.717 -12.299 -16.335 1.00 78.19 84 SER A O 1
ATOM 660 N N . PRO A 1 85 ? -1.282 -13.829 -15.508 1.00 78.12 85 PRO A N 1
ATOM 661 C CA . PRO A 1 85 ? -0.800 -15.178 -15.169 1.00 78.12 85 PRO A CA 1
ATOM 662 C C . PRO A 1 85 ? -0.841 -15.531 -13.669 1.00 78.12 85 PRO A C 1
ATOM 664 O O . PRO A 1 85 ? -0.305 -16.558 -13.257 1.00 78.12 85 PRO A O 1
ATOM 667 N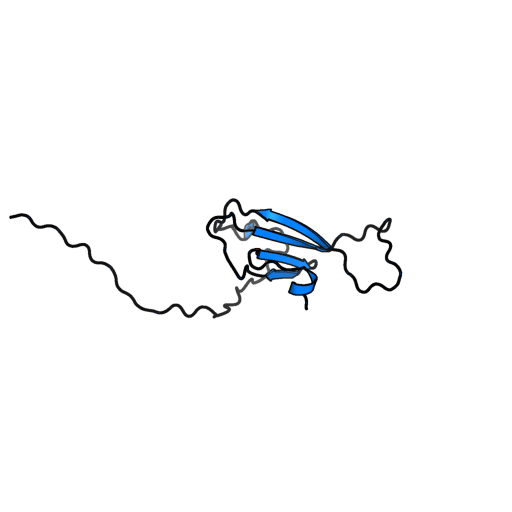 N . PHE A 1 86 ? -1.481 -14.722 -12.823 1.00 74.31 86 PHE A N 1
ATOM 668 C CA . PHE A 1 86 ? -1.459 -14.902 -11.361 1.00 74.31 86 PHE A CA 1
ATOM 669 C C . PHE A 1 86 ? -2.269 -16.111 -10.862 1.00 74.31 86 PHE A C 1
ATOM 671 O O . PHE A 1 86 ? -2.309 -16.385 -9.665 1.00 74.31 86 PHE A O 1
ATOM 678 N N . VAL A 1 87 ? -2.907 -16.842 -11.777 1.00 68.88 87 VAL A N 1
ATOM 679 C CA . VAL A 1 87 ? -3.721 -18.031 -11.501 1.00 68.88 87 VAL A CA 1
ATOM 680 C C . VAL A 1 87 ? -2.854 -19.253 -11.141 1.00 68.88 87 VAL A C 1
ATOM 682 O O . VAL A 1 87 ? -3.360 -20.151 -10.471 1.00 68.88 87 VAL A O 1
ATOM 685 N N . ASP A 1 88 ? -1.560 -19.269 -11.506 1.00 57.50 88 ASP A N 1
ATOM 686 C CA . ASP A 1 88 ? -0.714 -20.481 -11.452 1.00 57.50 88 ASP A CA 1
ATOM 687 C C . ASP A 1 88 ? 0.555 -20.377 -10.581 1.00 57.50 88 ASP A C 1
ATOM 689 O O . ASP A 1 88 ? 1.379 -21.288 -10.526 1.00 57.50 88 ASP A O 1
ATOM 693 N N . SER A 1 89 ? 0.734 -19.283 -9.836 1.00 53.97 89 SER A N 1
ATOM 694 C CA . SER A 1 89 ? 1.790 -19.249 -8.821 1.00 53.97 89 SER A CA 1
ATOM 695 C C . SER A 1 89 ? 1.300 -20.009 -7.597 1.00 53.97 89 SER A C 1
ATOM 697 O O . SER A 1 89 ? 0.363 -19.588 -6.914 1.00 53.97 89 SER A O 1
ATOM 699 N N . SER A 1 90 ? 1.929 -21.146 -7.312 1.00 49.50 90 SER A N 1
ATOM 700 C CA . SER A 1 90 ? 1.855 -21.848 -6.038 1.00 49.50 90 SER A CA 1
ATOM 701 C C . SER A 1 90 ? 2.328 -20.928 -4.905 1.00 49.50 90 SER A C 1
ATOM 703 O O . SER A 1 90 ? 3.434 -21.089 -4.390 1.00 49.50 90 SER A O 1
ATOM 705 N N . TYR A 1 91 ? 1.498 -19.957 -4.516 1.00 50.66 91 TYR A N 1
ATOM 706 C CA . TYR A 1 91 ? 1.681 -19.123 -3.338 1.00 50.66 91 TYR A CA 1
ATOM 707 C C . TYR A 1 91 ? 1.532 -20.049 -2.131 1.00 50.66 91 TYR A C 1
ATOM 709 O O . TYR A 1 91 ? 0.468 -20.182 -1.530 1.00 50.66 91 TYR A O 1
ATOM 717 N N . ARG A 1 92 ? 2.594 -20.800 -1.837 1.00 46.09 92 ARG A N 1
ATOM 718 C CA . ARG A 1 92 ? 2.803 -21.396 -0.530 1.00 46.09 92 ARG A CA 1
ATOM 719 C C . ARG A 1 92 ? 3.098 -20.199 0.362 1.00 46.09 92 ARG A C 1
ATOM 721 O O . ARG A 1 92 ? 4.154 -19.596 0.170 1.00 46.09 92 ARG A O 1
ATOM 728 N N . PRO A 1 93 ? 2.196 -19.792 1.274 1.00 45.28 93 PRO A N 1
ATOM 729 C CA . PRO A 1 93 ? 2.603 -18.847 2.295 1.00 45.28 93 PRO A CA 1
ATOM 730 C C . PRO A 1 93 ? 3.814 -19.479 2.973 1.00 45.28 93 PRO A C 1
ATOM 732 O O . PRO A 1 93 ? 3.725 -20.595 3.488 1.00 45.28 93 PRO A O 1
ATOM 735 N N . SER A 1 94 ? 4.970 -18.823 2.874 1.00 42.81 94 SER A N 1
ATOM 736 C CA . SER A 1 94 ? 6.110 -19.209 3.685 1.00 42.81 94 SER A CA 1
ATOM 737 C C . SER A 1 94 ? 5.639 -19.039 5.119 1.00 42.81 94 SER A C 1
ATOM 739 O O . SER A 1 94 ? 5.360 -17.920 5.552 1.00 42.81 94 SER A O 1
ATOM 741 N N . SER A 1 95 ? 5.437 -20.148 5.823 1.00 44.16 95 SER A N 1
ATOM 742 C CA . SER A 1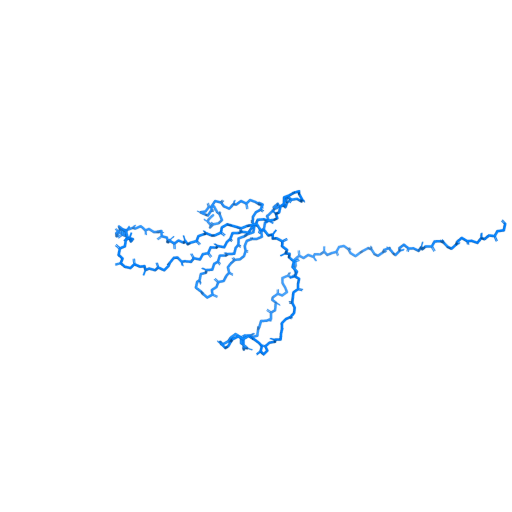 95 ? 5.233 -20.156 7.261 1.00 44.16 95 SER A CA 1
ATOM 743 C C . SER A 1 95 ? 6.540 -19.671 7.883 1.00 44.16 95 SER A C 1
ATOM 745 O O . SER A 1 95 ? 7.390 -20.457 8.294 1.00 44.16 95 SER A O 1
ATOM 747 N N . SER A 1 96 ? 6.734 -18.353 7.927 1.00 42.72 96 SER A N 1
ATOM 748 C CA . SER A 1 96 ? 7.675 -17.745 8.851 1.00 42.72 96 SER A CA 1
ATOM 749 C C . SER A 1 96 ? 7.084 -17.911 10.249 1.00 42.72 96 SER A C 1
ATOM 751 O O . SER A 1 96 ? 6.373 -17.061 10.780 1.00 42.72 96 SER A O 1
ATOM 753 N N . ASN A 1 97 ? 7.352 -19.080 10.834 1.00 43.81 97 ASN A N 1
ATOM 754 C CA . ASN A 1 97 ? 7.241 -19.323 12.263 1.00 43.81 97 ASN A CA 1
ATOM 755 C C . ASN A 1 97 ? 8.045 -18.239 12.997 1.00 43.81 97 ASN A C 1
ATOM 757 O O . ASN A 1 97 ? 9.268 -18.320 13.076 1.00 43.81 97 ASN A O 1
ATOM 761 N N . GLY A 1 98 ? 7.356 -17.218 13.505 1.00 37.69 98 GLY A N 1
ATOM 762 C CA . GLY A 1 98 ? 7.972 -16.121 14.256 1.00 37.69 98 GLY A CA 1
ATOM 763 C C . GLY A 1 98 ? 7.139 -15.584 15.420 1.00 37.69 98 GLY A C 1
ATOM 764 O O . GLY A 1 98 ? 7.598 -14.681 16.109 1.00 37.69 98 GLY A O 1
ATOM 765 N N . TYR A 1 99 ? 5.952 -16.136 15.684 1.00 33.06 99 TYR A N 1
ATOM 766 C CA . TYR A 1 99 ? 5.152 -15.769 16.854 1.00 33.06 99 TYR A CA 1
ATOM 767 C C . TYR A 1 99 ? 4.841 -17.014 17.682 1.00 33.06 99 TYR A C 1
ATOM 769 O O . TYR A 1 99 ? 3.873 -17.730 17.439 1.00 33.06 99 TYR A O 1
ATOM 777 N N . THR A 1 100 ? 5.688 -17.281 18.673 1.00 36.06 100 THR A N 1
ATOM 778 C CA . THR A 1 100 ? 5.375 -18.170 19.791 1.00 36.06 100 THR A CA 1
ATOM 779 C C . THR A 1 100 ? 4.257 -17.520 20.602 1.00 36.06 100 THR A C 1
ATOM 781 O O . THR A 1 100 ? 4.472 -16.560 21.339 1.00 36.06 100 THR A O 1
ATOM 784 N N . GLN A 1 101 ? 3.037 -18.021 20.436 1.00 41.03 101 GLN A N 1
ATOM 785 C CA . GLN A 1 101 ? 1.907 -17.682 21.292 1.00 41.03 101 GLN A CA 1
ATOM 786 C C . GLN A 1 101 ? 2.075 -18.449 22.620 1.00 41.03 101 GLN A C 1
ATOM 788 O O . GLN A 1 101 ? 2.249 -19.670 22.572 1.00 41.03 101 GLN A O 1
ATOM 793 N N . PRO A 1 102 ? 2.046 -17.808 23.805 1.00 36.78 102 PRO A N 1
ATOM 794 C CA . PRO A 1 102 ? 2.063 -18.541 25.064 1.00 36.78 102 PRO A CA 1
ATOM 795 C C . PRO A 1 102 ? 0.737 -19.291 25.217 1.00 36.78 102 PRO A C 1
ATOM 797 O O . PRO A 1 102 ? -0.332 -18.689 25.314 1.00 36.78 102 PRO A O 1
ATOM 800 N N . SER A 1 103 ? 0.803 -20.619 25.221 1.00 40.00 103 SER A N 1
ATOM 801 C CA . SER A 1 103 ? -0.315 -21.498 25.545 1.00 40.00 103 SER A CA 1
ATOM 802 C C . SER A 1 103 ? -0.603 -21.439 27.048 1.00 40.00 103 SER A C 1
ATOM 804 O O . SER A 1 103 ? 0.134 -22.013 27.847 1.00 40.00 103 SER A O 1
ATOM 806 N N . GLY A 1 104 ? -1.687 -20.771 27.432 1.00 34.00 104 GLY A N 1
ATOM 807 C CA . GLY A 1 104 ? -2.225 -20.785 28.791 1.00 34.00 104 GLY A CA 1
ATOM 808 C C . GLY A 1 104 ? -3.739 -20.639 28.746 1.00 34.00 104 GLY A C 1
ATOM 809 O O . GLY A 1 104 ? -4.261 -19.532 28.810 1.00 34.00 104 GLY A O 1
ATOM 810 N N . GLY A 1 105 ? -4.449 -21.753 28.566 1.00 39.09 105 GLY A N 1
ATOM 811 C CA . GLY A 1 105 ? -5.909 -21.779 28.563 1.00 39.09 105 GLY A CA 1
ATOM 812 C C . GLY A 1 105 ? -6.470 -21.561 29.964 1.00 39.09 105 GLY A C 1
ATOM 813 O O . GLY A 1 105 ? -6.119 -22.301 30.875 1.00 39.09 105 GLY A O 1
ATOM 814 N N . HIS A 1 106 ? -7.348 -20.572 30.119 1.00 34.56 106 HIS A N 1
ATOM 815 C CA . HIS A 1 106 ? -8.343 -20.480 31.190 1.00 34.56 106 HIS A CA 1
ATOM 816 C C . HIS A 1 106 ? -9.637 -19.964 30.552 1.00 34.56 106 HIS A C 1
ATOM 818 O O . HIS A 1 106 ? -9.721 -18.818 30.113 1.00 34.56 106 HIS A O 1
ATOM 824 N N . THR A 1 107 ? -10.638 -20.832 30.442 1.00 43.53 107 THR A N 1
ATOM 825 C CA . THR A 1 107 ? -12.010 -20.458 30.091 1.00 43.53 107 THR A CA 1
ATOM 826 C C . THR A 1 107 ? -12.687 -19.844 31.325 1.00 43.53 107 THR A C 1
ATOM 828 O O . THR A 1 107 ? -12.638 -20.450 32.395 1.00 43.53 107 THR A O 1
ATOM 831 N N . PRO A 1 108 ? -13.341 -18.670 31.240 1.00 39.38 108 PRO A N 1
ATOM 832 C CA . PRO A 1 108 ? -14.145 -18.165 32.346 1.00 39.38 108 PRO A CA 1
ATOM 833 C C . PRO A 1 108 ? -15.501 -18.884 32.375 1.00 39.38 108 PRO A C 1
ATOM 835 O O . PRO A 1 108 ? -16.313 -18.745 31.461 1.00 39.38 108 PRO A O 1
ATOM 838 N N . SER A 1 109 ? -15.756 -19.658 33.430 1.00 40.22 109 SER A N 1
ATOM 839 C CA . SER A 1 109 ? -17.067 -20.242 33.730 1.00 40.22 109 SER A CA 1
ATOM 840 C C . SER A 1 109 ? -17.992 -19.202 34.378 1.00 40.22 109 SER A C 1
ATOM 842 O O . SER A 1 109 ? -17.649 -18.625 35.410 1.00 40.22 109 SER A O 1
ATOM 844 N N . ILE A 1 110 ? -19.174 -18.988 33.795 1.00 45.12 110 ILE A N 1
ATOM 845 C CA . ILE A 1 110 ? -20.248 -18.130 34.326 1.00 45.12 110 ILE A CA 1
ATOM 846 C C . ILE A 1 110 ? -20.916 -18.831 35.529 1.00 45.12 110 ILE A C 1
ATOM 848 O O . ILE A 1 110 ? -21.430 -19.938 35.351 1.00 45.12 110 ILE A O 1
ATOM 852 N N . PRO A 1 111 ? -20.988 -18.231 36.735 1.00 44.03 111 PRO A N 1
ATOM 853 C CA . PRO A 1 111 ? -21.743 -18.813 37.841 1.00 44.03 111 PRO A CA 1
ATOM 854 C C . PRO A 1 111 ? -23.247 -18.585 37.644 1.00 44.03 111 PRO A C 1
ATOM 856 O O . PRO A 1 111 ? -23.710 -17.456 37.483 1.00 44.03 111 PRO A O 1
ATOM 859 N N . THR A 1 112 ? -24.020 -19.669 37.675 1.00 50.38 112 THR A N 1
ATOM 860 C CA . THR A 1 112 ? -25.489 -19.637 37.629 1.00 50.38 112 THR A CA 1
ATOM 861 C C . THR A 1 112 ? -26.033 -19.212 38.998 1.00 50.38 112 THR A C 1
ATOM 863 O O . THR A 1 112 ? -25.719 -19.828 40.016 1.00 50.38 112 THR A O 1
ATOM 866 N N . ARG A 1 113 ? -26.839 -18.145 39.038 1.00 44.19 113 ARG A N 1
ATOM 867 C CA . ARG A 1 113 ? -27.519 -17.646 40.244 1.00 44.19 113 ARG A CA 1
ATOM 868 C C . ARG A 1 113 ? -28.677 -18.583 40.596 1.00 44.19 113 ARG A C 1
ATOM 870 O O . ARG A 1 113 ? -29.693 -18.552 39.910 1.00 44.19 113 ARG A O 1
ATOM 877 N N . ASN A 1 114 ? -28.552 -19.365 41.667 1.00 43.91 114 ASN A N 1
ATOM 878 C CA . ASN A 1 114 ? -29.688 -20.089 42.241 1.00 43.91 114 ASN A CA 1
ATOM 879 C C . ASN A 1 114 ? -30.294 -19.299 43.402 1.00 43.91 114 ASN A C 1
ATOM 881 O O . ASN A 1 114 ? -29.595 -18.863 44.314 1.00 43.91 114 ASN A O 1
ATOM 885 N N . ALA A 1 115 ? -31.606 -19.105 43.312 1.00 42.09 115 ALA A N 1
ATOM 886 C CA . ALA A 1 115 ? -32.446 -18.491 44.321 1.00 42.09 115 ALA A CA 1
ATOM 887 C C . ALA A 1 115 ? -32.774 -19.490 45.439 1.00 42.09 115 ALA A C 1
ATOM 889 O O . ALA A 1 115 ? -33.202 -20.609 45.149 1.00 42.09 115 ALA A O 1
ATOM 890 N N . LYS A 1 116 ? -32.644 -19.053 46.693 1.00 40.66 116 LYS A N 1
ATOM 891 C CA . LYS A 1 116 ? -33.590 -19.344 47.773 1.00 40.66 116 LYS A CA 1
ATOM 892 C C . LYS A 1 116 ? -33.430 -18.322 48.892 1.00 40.66 116 LYS A C 1
ATOM 894 O O . LYS A 1 116 ? -32.266 -17.958 49.165 1.00 40.66 116 LYS A O 1
#

Secondary structure (DSSP, 8-state):
-HHHHTT--TTEEEEEEETTEEEEE--SS--TTS--EEEEEEEPP--TTT----TT-----EEEEEEE----------GGGSPTTTTS--------------------PPPP----

pLDDT: mean 73.7, std 22.02, range [33.06, 97.19]

Foldseek 3Di:
DVCVVVVHDLQEWEWADDPPDTDIDDRNDHDPVFFGKYKYKYFDDPDPPPPPPVPPDPDTDIDIDIDGDPDDDDDDDDLVPDDPPSSPPPCPPPPPPDDDDDDDDDDDDDDDDDDD

InterPro domains:
  IPR051882 ATF bZIP Transcription Factors [PTHR46164] (2-103)

Organism: Exaiptasia diaphana (NCBI:txid2652724)

Radius of gyration: 22.84 Å; chains: 1; bounding box: 60×38×70 Å